Protein AF-A0A246F2V6-F1 (afdb_monomer)

Radius of gyration: 21.84 Å; Cα contacts (8 Å, |Δi|>4): 178; chains: 1; bounding box: 52×25×62 Å

Mean predicted aligned error: 5.66 Å

Secondary structure (DSSP, 8-state):
--SSEEEEEEEEEEEEEE-SEETTEE---EEEEEEEEEEEEE-----HHHHHH-HHHHHHHHHHHHHHHHHHSTT-------------S----TT---GGGSS-----TTS--HHHHHHHHHHHHHTT-

Solvent-accessible surface area (backbone atoms only — not comparable to full-atom values): 7921 Å² total; per-residue (Å²): 140,68,78,42,50,75,47,89,56,47,79,42,77,41,81,42,75,43,66,27,70,52,100,92,46,80,53,79,66,43,76,41,80,43,81,44,74,50,62,43,74,54,78,84,76,82,40,64,71,51,23,39,56,43,19,30,65,18,28,20,50,34,48,51,50,44,51,47,34,45,29,58,29,88,90,58,48,75,73,87,82,88,86,88,87,87,87,70,66,79,52,78,56,89,94,63,82,56,83,92,61,74,76,76,89,77,75,67,86,82,41,56,50,41,40,52,31,66,64,34,17,59,54,20,29,56,72,62,103

Nearest PDB structures (foldseek):
  6lym-assembly1_A  TM=9.230E-01  e=1.485E-10  Salmonella enterica subsp. enterica serovar Typhimurium str. LT2
  3ujn-assembly1_A  TM=9.249E-01  e=1.392E-10  Salmonella enterica subsp. enterica serovar Typhimurium
  4r7g-assembly1_A  TM=9.246E-01  e=2.644E-10  Salmonella enterica subsp. enterica serovar Typhimurium str. LT2
  3umm-assembly1_A  TM=9.227E-01  e=2.644E-10  Salmonella enterica subsp. enterica serovar Typhimurium

InterPro domains:
  IPR036921 PurM-like, N-terminal domain superfamily [G3DSA:3.30.1330.10] (1-129)
  IPR036921 PurM-like, N-terminal domain superfamily [SSF55326] (1-129)

Structure (mmCIF, N/CA/C/O backbone):
data_AF-A0A246F2V6-F1
#
_entry.id   AF-A0A246F2V6-F1
#
loop_
_atom_site.group_PDB
_atom_site.id
_atom_site.type_symbol
_atom_site.label_atom_id
_atom_site.label_alt_id
_atom_site.label_comp_id
_atom_site.label_asym_id
_atom_site.label_entity_id
_atom_site.label_seq_id
_atom_site.pdbx_PDB_ins_code
_atom_site.Cartn_x
_atom_site.Cartn_y
_atom_site.Cartn_z
_atom_site.occupancy
_atom_site.B_iso_or_equiv
_atom_site.auth_seq_id
_atom_site.auth_comp_id
_atom_site.auth_asym_id
_atom_site.auth_atom_id
_atom_site.pdbx_PDB_model_num
ATOM 1 N N . SER A 1 1 ? -6.932 -0.087 -24.289 1.00 71.00 1 SER A N 1
ATOM 2 C CA . SER A 1 1 ? -7.522 -0.250 -22.950 1.00 71.00 1 SER A CA 1
ATOM 3 C C . SER A 1 1 ? -6.709 -1.311 -22.248 1.00 71.00 1 SER A C 1
ATOM 5 O O . SER A 1 1 ? -6.412 -2.301 -22.908 1.00 71.00 1 SER A O 1
ATOM 7 N N . ASP A 1 2 ? -6.279 -1.064 -21.015 1.00 89.56 2 ASP A N 1
ATOM 8 C CA . ASP A 1 2 ? -5.315 -1.895 -20.282 1.00 89.56 2 ASP A CA 1
ATOM 9 C C . ASP A 1 2 ? -5.563 -1.795 -18.764 1.00 89.56 2 ASP A C 1
ATOM 11 O O . ASP A 1 2 ? -6.410 -1.004 -18.339 1.00 89.56 2 ASP A O 1
ATOM 15 N N . ASN A 1 3 ? -4.825 -2.563 -17.959 1.00 85.94 3 ASN A N 1
ATOM 16 C CA . ASN A 1 3 ? -4.960 -2.617 -16.500 1.00 85.94 3 ASN A CA 1
ATOM 17 C C . ASN A 1 3 ? -4.487 -1.343 -15.782 1.00 85.94 3 ASN A C 1
ATOM 19 O O . ASN A 1 3 ? -4.874 -1.146 -14.631 1.00 85.94 3 ASN A O 1
ATOM 23 N N . ALA A 1 4 ? -3.702 -0.483 -16.439 1.00 94.06 4 ALA A N 1
ATOM 24 C CA . ALA A 1 4 ? -3.242 0.806 -15.923 1.00 94.06 4 ALA A CA 1
ATOM 25 C C . ALA A 1 4 ? -3.407 1.931 -16.958 1.00 94.06 4 ALA A C 1
ATOM 27 O O . ALA A 1 4 ? -3.483 1.697 -18.168 1.00 94.06 4 ALA A O 1
ATOM 28 N N . SER A 1 5 ? -3.433 3.176 -16.479 1.00 96.38 5 SER A N 1
ATOM 29 C CA . SER A 1 5 ? -3.379 4.359 -17.347 1.00 96.38 5 SER A CA 1
ATOM 30 C C . SER A 1 5 ? -1.933 4.759 -17.626 1.00 96.38 5 SER A C 1
ATOM 32 O O . SER A 1 5 ? -1.068 4.576 -16.773 1.00 96.38 5 SER A O 1
ATOM 34 N N . ILE A 1 6 ? -1.673 5.339 -18.802 1.00 96.81 6 ILE A N 1
ATOM 35 C CA . ILE A 1 6 ? -0.348 5.829 -19.204 1.00 96.81 6 ILE A CA 1
ATOM 36 C C . ILE A 1 6 ? -0.469 7.289 -19.639 1.00 96.81 6 ILE A C 1
ATOM 38 O O . ILE A 1 6 ? -1.340 7.624 -20.440 1.00 96.81 6 ILE A O 1
ATOM 42 N N . MET A 1 7 ? 0.431 8.138 -19.149 1.00 97.12 7 MET A N 1
ATOM 43 C CA . MET A 1 7 ? 0.610 9.506 -19.634 1.00 97.12 7 MET A CA 1
ATOM 44 C C . MET A 1 7 ? 1.988 9.695 -20.268 1.00 97.12 7 MET A C 1
ATOM 46 O O . MET A 1 7 ? 2.940 8.956 -19.983 1.00 97.12 7 MET A O 1
ATOM 50 N N . GLU A 1 8 ? 2.094 10.705 -21.131 1.00 97.75 8 GLU A N 1
ATOM 51 C CA . GLU A 1 8 ? 3.369 11.084 -21.724 1.00 97.75 8 GLU A CA 1
ATOM 52 C C . GLU A 1 8 ? 4.400 11.414 -20.634 1.00 97.75 8 GLU A C 1
ATOM 54 O O . GLU A 1 8 ? 4.075 11.897 -19.550 1.00 97.75 8 GLU A O 1
ATOM 59 N N . GLY A 1 9 ? 5.657 11.080 -20.911 1.00 97.19 9 GLY A N 1
ATOM 60 C CA . GLY A 1 9 ? 6.753 11.258 -19.973 1.00 97.19 9 GLY A CA 1
ATOM 61 C C . GLY A 1 9 ? 7.882 12.032 -20.625 1.00 97.19 9 GLY A C 1
ATOM 62 O O . GLY A 1 9 ? 7.666 12.779 -21.572 1.00 97.19 9 GLY A O 1
ATOM 63 N N . HIS A 1 10 ? 9.099 11.845 -20.129 1.00 97.75 10 HIS A N 1
ATOM 64 C CA . HIS A 1 10 ? 10.235 12.670 -20.532 1.00 97.75 10 HIS A CA 1
ATOM 65 C C . HIS A 1 10 ? 11.354 11.828 -21.133 1.00 97.75 10 HIS A C 1
ATOM 67 O O . HIS A 1 10 ? 11.470 10.628 -20.867 1.00 97.75 10 HIS A O 1
ATOM 73 N N . GLN A 1 11 ? 12.205 12.474 -21.925 1.00 97.81 11 GLN A N 1
ATOM 74 C CA . GLN A 1 11 ? 13.465 11.884 -22.353 1.00 97.81 11 GLN A CA 1
ATOM 75 C C . GLN A 1 11 ? 14.390 11.720 -21.142 1.00 97.81 11 GLN A C 1
ATOM 77 O O . GLN A 1 11 ? 14.641 12.681 -20.416 1.00 97.81 11 GLN A O 1
ATOM 82 N N . VAL A 1 12 ? 14.903 10.510 -20.927 1.00 96.50 12 VAL A N 1
ATOM 83 C CA . VAL A 1 12 ? 15.795 10.185 -19.805 1.00 96.50 12 VAL A CA 1
ATOM 84 C C . VAL A 1 12 ? 16.944 9.285 -20.253 1.00 96.50 12 VAL A C 1
ATOM 86 O O . VAL A 1 12 ? 16.854 8.587 -21.265 1.00 96.50 12 VAL A O 1
ATOM 89 N N . GLU A 1 13 ? 18.018 9.256 -19.463 1.00 96.12 13 GLU A N 1
ATOM 90 C CA . GLU A 1 13 ? 19.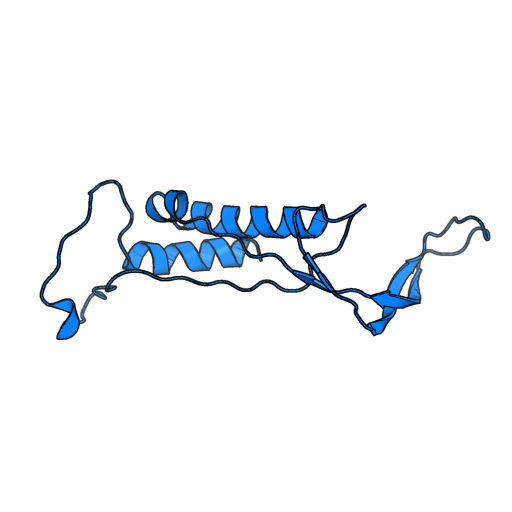048 8.221 -19.566 1.00 96.12 13 GLU A CA 1
ATOM 91 C C . GLU A 1 13 ? 18.674 7.026 -18.680 1.00 96.12 13 GLU A C 1
ATOM 93 O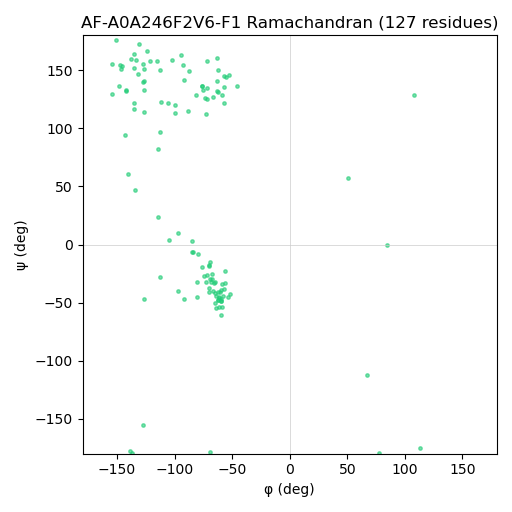 O . GLU A 1 13 ? 18.648 7.123 -17.453 1.00 96.12 13 GLU A O 1
ATOM 98 N N . ARG A 1 14 ? 18.405 5.873 -19.297 1.00 91.56 14 ARG A N 1
ATOM 99 C CA . ARG A 1 14 ? 18.179 4.605 -18.593 1.00 91.56 14 ARG A CA 1
ATOM 100 C C . ARG A 1 14 ? 19.486 3.848 -18.450 1.00 91.56 14 ARG A C 1
ATOM 102 O O . ARG A 1 14 ? 20.271 3.800 -19.392 1.00 91.56 14 ARG A O 1
ATOM 109 N N . PHE A 1 15 ? 19.691 3.201 -17.310 1.00 91.88 15 PHE A N 1
ATOM 110 C CA . PHE A 1 15 ? 20.828 2.311 -17.106 1.00 91.88 15 PHE A CA 1
ATOM 111 C C . PHE A 1 15 ? 20.373 0.863 -17.282 1.00 91.88 15 PHE A C 1
ATOM 113 O O . PHE A 1 15 ? 19.549 0.370 -16.514 1.00 91.88 15 PHE A O 1
ATOM 120 N N . VAL A 1 16 ? 20.861 0.201 -18.331 1.00 90.31 16 VAL A N 1
ATOM 121 C CA . VAL A 1 16 ? 20.429 -1.149 -18.720 1.00 90.31 16 VAL A CA 1
ATOM 122 C C . VAL A 1 16 ? 21.635 -2.066 -18.869 1.00 90.31 16 VAL A C 1
ATOM 124 O O . VAL A 1 16 ? 22.672 -1.653 -19.385 1.00 90.31 16 VAL A O 1
ATOM 127 N N . ALA A 1 17 ? 21.509 -3.313 -18.419 1.00 88.44 17 ALA A N 1
ATOM 128 C CA . ALA A 1 17 ? 22.512 -4.335 -18.689 1.00 88.44 17 ALA A CA 1
ATOM 129 C C . ALA A 1 17 ? 22.411 -4.740 -20.165 1.00 88.44 17 ALA A C 1
ATOM 131 O O . ALA A 1 17 ? 21.404 -5.310 -20.590 1.00 88.44 17 ALA A O 1
ATOM 132 N N . LYS A 1 18 ? 23.434 -4.417 -20.962 1.00 82.81 18 LYS A N 1
ATOM 133 C CA . LYS A 1 18 ? 23.493 -4.830 -22.365 1.00 82.81 18 LYS A CA 1
ATOM 134 C C . LYS A 1 18 ? 23.999 -6.268 -22.423 1.00 82.81 18 LYS A C 1
ATOM 136 O O . LYS A 1 18 ? 25.017 -6.591 -21.811 1.00 82.81 18 LYS A O 1
ATOM 141 N N . MET A 1 19 ? 23.267 -7.127 -23.128 1.00 77.38 19 MET A N 1
ATOM 142 C CA . MET A 1 19 ? 23.660 -8.522 -23.314 1.00 77.38 19 MET A CA 1
ATOM 143 C C . MET A 1 19 ? 24.966 -8.605 -24.093 1.00 77.38 19 MET A C 1
ATOM 145 O O . MET A 1 19 ? 25.174 -7.857 -25.050 1.00 77.38 19 MET A O 1
ATOM 149 N N . ALA A 1 20 ? 25.813 -9.548 -23.682 1.00 68.12 20 ALA A N 1
ATOM 150 C CA . ALA A 1 20 ? 27.075 -9.833 -24.336 1.00 68.12 20 ALA A CA 1
ATOM 151 C C . ALA A 1 20 ? 26.901 -10.110 -25.833 1.00 68.12 20 ALA A C 1
ATOM 153 O O . ALA A 1 20 ? 27.626 -9.551 -26.641 1.00 68.12 20 ALA A O 1
ATOM 154 N N . SER A 1 21 ? 25.913 -10.915 -26.218 1.00 62.31 21 SER A N 1
ATOM 155 C CA . SER A 1 21 ? 25.577 -11.187 -27.615 1.00 62.31 21 SER A CA 1
ATOM 156 C C . SER A 1 21 ? 24.291 -10.466 -28.020 1.00 62.31 21 SER A C 1
ATOM 158 O O . SER A 1 21 ? 23.227 -10.671 -27.435 1.00 62.31 21 SER A O 1
ATOM 160 N N . GLY A 1 22 ? 24.390 -9.624 -29.047 1.00 66.50 22 GLY A N 1
ATOM 161 C CA . GLY A 1 22 ? 23.256 -8.982 -29.712 1.00 66.50 22 GLY A CA 1
ATOM 162 C C . GLY A 1 22 ? 23.451 -8.956 -31.228 1.00 66.50 22 GLY A C 1
ATOM 163 O O . GLY A 1 22 ? 24.451 -9.462 -31.735 1.00 66.50 22 GLY A O 1
ATOM 164 N N . ALA A 1 23 ? 22.511 -8.345 -31.955 1.00 62.50 23 ALA A N 1
ATOM 165 C CA . ALA A 1 23 ? 22.579 -8.210 -33.417 1.00 62.50 23 ALA A CA 1
ATOM 166 C C . ALA A 1 23 ? 23.872 -7.519 -33.914 1.00 62.50 23 ALA A C 1
ATOM 168 O O . ALA A 1 23 ? 24.300 -7.765 -35.037 1.00 62.50 23 ALA A O 1
ATOM 169 N N . ASP A 1 24 ? 24.521 -6.731 -33.049 1.00 63.16 24 ASP A N 1
ATOM 170 C CA . ASP A 1 24 ? 25.723 -5.943 -33.350 1.00 63.16 24 ASP A CA 1
ATOM 171 C C . ASP A 1 24 ? 27.045 -6.629 -32.926 1.00 63.16 24 ASP A C 1
ATOM 173 O O . ASP A 1 24 ? 28.100 -5.994 -32.928 1.00 63.16 24 ASP A O 1
ATOM 177 N N . GLY A 1 25 ? 27.011 -7.913 -32.536 1.00 62.69 25 GLY A N 1
ATOM 178 C CA . GLY A 1 25 ? 28.194 -8.715 -32.184 1.00 62.69 25 GLY A CA 1
ATOM 179 C C . GLY A 1 25 ? 28.286 -9.135 -30.710 1.00 62.69 25 GLY A C 1
ATOM 180 O O . GLY A 1 25 ? 27.364 -8.931 -29.917 1.00 62.69 25 GLY A O 1
ATOM 181 N N . SER A 1 26 ? 29.407 -9.775 -30.354 1.00 67.06 26 SER A N 1
ATOM 182 C CA . SER A 1 26 ? 29.710 -10.262 -29.002 1.00 67.06 26 SER A CA 1
ATOM 183 C C . SER A 1 26 ? 30.642 -9.303 -28.246 1.00 67.06 26 SER A C 1
ATOM 185 O O . SER A 1 26 ? 31.775 -9.080 -28.666 1.00 67.06 26 SER A O 1
ATOM 187 N N . SER A 1 27 ? 30.189 -8.771 -27.115 1.00 70.56 27 SER A N 1
ATOM 188 C CA . SER A 1 27 ? 30.911 -7.908 -26.171 1.00 70.56 27 SER A CA 1
ATOM 189 C C . SER A 1 27 ? 30.740 -8.431 -24.737 1.00 70.56 27 SER A C 1
ATOM 191 O O . SER A 1 27 ? 29.989 -9.372 -24.514 1.00 70.56 27 SER A O 1
ATOM 193 N N . ALA A 1 28 ? 31.438 -7.878 -23.744 1.00 75.88 28 ALA A N 1
ATOM 194 C CA . ALA A 1 28 ? 31.202 -8.256 -22.350 1.00 75.88 28 ALA A CA 1
ATOM 195 C C . ALA A 1 28 ? 29.910 -7.605 -21.825 1.00 75.88 28 ALA A C 1
ATOM 197 O O . ALA A 1 28 ? 29.687 -6.408 -22.035 1.00 75.88 28 ALA A O 1
ATOM 198 N N . SER A 1 29 ? 29.084 -8.372 -21.104 1.00 82.44 29 SER A N 1
ATOM 199 C CA . SER A 1 29 ? 27.889 -7.832 -20.450 1.00 82.44 29 SER A CA 1
ATOM 200 C C . SER A 1 29 ? 28.283 -6.700 -19.501 1.00 82.44 29 SER A C 1
ATOM 202 O O . SER A 1 29 ? 29.087 -6.887 -18.590 1.00 82.44 29 SER A O 1
ATOM 204 N N . SER A 1 30 ? 27.722 -5.516 -19.725 1.00 87.56 30 SER A N 1
ATOM 205 C CA . SER A 1 30 ? 28.000 -4.316 -18.936 1.00 87.56 30 SER A CA 1
ATOM 206 C C . SER A 1 30 ? 26.749 -3.456 -18.837 1.00 87.56 30 SER A C 1
ATOM 208 O O . SER A 1 30 ? 25.893 -3.471 -19.726 1.00 87.56 30 SER A O 1
ATOM 210 N N . TYR A 1 31 ? 26.626 -2.701 -17.746 1.00 90.88 31 TYR A N 1
ATOM 211 C CA . TYR A 1 31 ? 25.594 -1.678 -17.671 1.00 90.88 31 TYR A CA 1
ATOM 212 C C . TYR A 1 31 ? 25.981 -0.474 -18.526 1.00 90.88 31 TYR A C 1
ATOM 214 O O . TYR A 1 31 ? 27.108 0.016 -18.454 1.00 90.88 31 TYR A O 1
ATOM 222 N N . GLN A 1 32 ? 25.036 0.010 -19.323 1.00 90.94 32 GLN A N 1
ATOM 223 C CA . GLN A 1 32 ? 25.237 1.129 -20.234 1.00 90.94 32 GLN A CA 1
ATOM 224 C C . GLN A 1 32 ? 24.066 2.102 -20.143 1.00 90.94 32 GLN A C 1
ATOM 226 O O . GLN A 1 32 ? 22.935 1.728 -19.819 1.00 90.94 32 GLN A O 1
ATOM 231 N N . LYS A 1 33 ? 24.352 3.370 -20.437 1.00 92.88 33 LYS A N 1
ATOM 232 C CA . LYS A 1 33 ? 23.333 4.407 -20.570 1.00 92.88 33 LYS A CA 1
ATOM 233 C C . LYS A 1 33 ? 22.616 4.259 -21.912 1.00 92.88 33 LYS A C 1
ATOM 235 O O . LYS A 1 33 ? 23.253 4.052 -22.941 1.00 92.88 33 LYS A O 1
ATOM 240 N N . SER A 1 34 ? 21.296 4.387 -21.904 1.00 91.31 34 SER A N 1
ATOM 241 C CA . SER A 1 34 ? 20.437 4.349 -23.085 1.00 91.31 34 SER A CA 1
ATOM 242 C C . SER A 1 34 ? 19.421 5.482 -23.004 1.00 91.31 34 SER A C 1
ATOM 244 O O . SER A 1 34 ? 18.599 5.518 -22.088 1.00 91.31 34 SER A O 1
ATOM 246 N N . SER A 1 35 ? 19.486 6.413 -23.955 1.00 94.94 35 SER A N 1
ATOM 247 C CA . SER A 1 35 ? 18.523 7.509 -24.058 1.00 94.94 35 SER A CA 1
ATOM 248 C C . SER A 1 35 ? 17.190 6.981 -24.588 1.00 94.94 35 SER A C 1
ATOM 250 O O . SER A 1 35 ? 17.153 6.329 -25.632 1.00 94.94 35 SER A O 1
ATOM 252 N N . ALA A 1 36 ? 16.100 7.238 -23.868 1.00 93.81 36 ALA A N 1
ATOM 253 C CA . ALA A 1 36 ? 14.749 6.893 -24.304 1.00 93.81 36 ALA A CA 1
ATOM 254 C C . ALA A 1 36 ? 13.703 7.804 -23.656 1.00 93.81 36 ALA A C 1
ATOM 256 O O . ALA A 1 36 ? 13.908 8.310 -22.552 1.00 93.81 36 ALA A O 1
ATOM 257 N N . THR A 1 37 ? 12.552 7.957 -24.310 1.00 96.69 37 THR A N 1
ATOM 258 C CA . THR A 1 37 ? 11.366 8.532 -23.672 1.00 96.69 37 THR A CA 1
ATOM 259 C C . THR A 1 37 ? 10.803 7.522 -22.677 1.00 96.69 37 THR A C 1
ATOM 261 O O . THR A 1 37 ? 10.530 6.375 -23.034 1.00 96.69 37 THR A O 1
ATOM 264 N N . GLN A 1 38 ? 10.645 7.931 -21.421 1.00 95.44 38 GLN A N 1
ATOM 265 C CA . GLN A 1 38 ? 10.076 7.096 -20.370 1.00 95.44 38 GLN A CA 1
ATOM 266 C C . GLN A 1 38 ? 8.730 7.669 -19.937 1.00 95.44 38 GLN A C 1
ATOM 268 O O . GLN A 1 38 ? 8.668 8.603 -19.138 1.00 95.44 38 GLN A O 1
ATOM 273 N N . HIS A 1 39 ? 7.664 7.102 -20.504 1.00 97.50 39 HIS A N 1
ATOM 274 C CA . HIS A 1 39 ? 6.279 7.370 -20.120 1.00 97.50 39 HIS A CA 1
ATOM 275 C C . HIS A 1 39 ? 5.998 6.933 -18.679 1.00 97.50 39 HIS A C 1
ATOM 277 O O . HIS A 1 39 ? 6.739 6.129 -18.104 1.00 97.50 39 HIS A O 1
ATOM 283 N N . VAL A 1 40 ? 4.927 7.474 -18.102 1.00 97.00 40 VAL A N 1
ATOM 284 C CA . VAL A 1 40 ? 4.526 7.191 -16.721 1.00 97.00 40 VAL A CA 1
ATOM 285 C C . VAL A 1 40 ? 3.232 6.395 -16.738 1.00 97.00 40 VAL A C 1
ATOM 287 O O . VAL A 1 40 ? 2.239 6.846 -17.305 1.00 97.00 40 VAL A O 1
ATOM 290 N N . LEU A 1 41 ? 3.260 5.219 -16.116 1.00 97.25 41 LEU A N 1
ATOM 291 C CA . LEU A 1 41 ? 2.065 4.440 -15.813 1.00 97.25 41 LEU A CA 1
ATOM 292 C C . LEU A 1 41 ? 1.559 4.788 -14.410 1.00 97.25 41 LEU A C 1
ATOM 294 O O . LEU A 1 41 ? 2.343 5.229 -13.567 1.00 97.25 41 LEU A O 1
ATOM 298 N N . MET A 1 42 ? 0.263 4.607 -14.175 1.00 97.50 42 MET A N 1
ATOM 299 C CA . MET A 1 42 ? -0.351 4.778 -12.860 1.00 97.50 42 MET A CA 1
ATOM 300 C C . MET A 1 42 ? -1.539 3.835 -12.678 1.00 97.50 42 MET A C 1
ATOM 302 O O . MET A 1 42 ? -2.393 3.705 -13.568 1.00 97.50 42 MET A 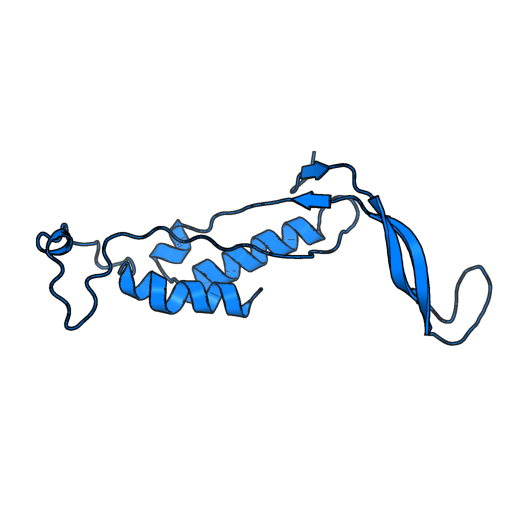O 1
ATOM 306 N N . LYS A 1 43 ? -1.608 3.219 -11.499 1.00 97.12 43 LYS A N 1
ATOM 307 C CA . LYS A 1 43 ? -2.713 2.383 -11.042 1.00 97.12 43 LYS A CA 1
ATOM 308 C C . LYS A 1 43 ? -2.879 2.565 -9.528 1.00 97.12 43 LYS A C 1
ATOM 310 O O . LYS A 1 43 ? -1.978 3.007 -8.827 1.00 97.12 43 LYS A O 1
ATOM 315 N N . VAL A 1 44 ? -4.099 2.341 -9.054 1.00 97.50 44 VAL A N 1
ATOM 316 C CA . VAL A 1 44 ? -4.440 2.259 -7.634 1.00 97.50 44 VAL A CA 1
ATOM 317 C C . VAL A 1 44 ? -5.477 1.158 -7.510 1.00 97.50 44 VAL A C 1
ATOM 319 O O . VAL A 1 44 ? -6.443 1.128 -8.277 1.00 97.50 44 VAL A O 1
ATOM 322 N N . GLU A 1 45 ? -5.289 0.275 -6.540 1.00 96.06 45 GLU A N 1
ATOM 323 C CA . GLU A 1 45 ? -6.269 -0.741 -6.175 1.00 96.06 45 GLU A CA 1
ATOM 324 C C . GLU A 1 45 ? -6.635 -0.643 -4.698 1.00 96.06 45 GLU A C 1
ATOM 326 O O . GLU A 1 45 ? -5.996 0.047 -3.905 1.00 96.06 45 GLU A O 1
ATOM 331 N N . THR A 1 46 ? -7.707 -1.337 -4.331 1.00 97.94 46 THR A N 1
ATOM 332 C CA . THR A 1 46 ? -8.125 -1.478 -2.938 1.00 97.94 46 THR A CA 1
ATOM 333 C C . THR A 1 46 ? -8.292 -2.953 -2.623 1.00 97.94 46 THR A C 1
ATOM 335 O O . THR A 1 46 ? -8.638 -3.744 -3.497 1.00 97.94 46 THR A O 1
ATOM 338 N N . HIS A 1 47 ? -8.081 -3.329 -1.364 1.00 98.06 47 HIS A N 1
ATOM 339 C CA . HIS A 1 47 ? -8.200 -4.720 -0.927 1.00 98.06 47 HIS A CA 1
ATOM 340 C C . HIS A 1 47 ? -8.985 -4.817 0.389 1.00 98.06 47 HIS A C 1
ATOM 342 O O . HIS A 1 47 ? -8.584 -5.461 1.360 1.00 98.06 47 HIS A O 1
ATOM 348 N N . ASN A 1 48 ? -10.120 -4.113 0.417 1.00 98.00 48 ASN A N 1
ATOM 349 C CA . ASN A 1 48 ? -10.855 -3.763 1.635 1.00 98.00 48 ASN A CA 1
ATOM 350 C C . ASN A 1 48 ? -11.403 -4.988 2.372 1.00 98.00 48 ASN A C 1
ATOM 352 O O . ASN A 1 48 ? -11.115 -5.187 3.550 1.00 98.00 48 ASN A O 1
ATOM 356 N N . HIS A 1 49 ? -12.179 -5.825 1.675 1.00 97.88 49 HIS A N 1
ATOM 357 C CA . HIS A 1 49 ? -12.856 -6.959 2.303 1.00 97.88 49 HIS A CA 1
ATOM 358 C C . HIS A 1 49 ? -11.862 -7.972 2.898 1.00 97.88 49 HIS A C 1
ATOM 360 O O . HIS A 1 49 ? -12.000 -8.293 4.076 1.00 97.88 49 HIS A O 1
ATOM 366 N N . PRO A 1 50 ? -10.805 -8.413 2.185 1.00 98.00 50 PRO A N 1
ATOM 367 C CA . PRO A 1 50 ? -9.847 -9.347 2.775 1.00 98.00 50 PRO A CA 1
ATOM 368 C C . PRO A 1 50 ? -9.018 -8.724 3.900 1.00 98.00 50 PRO A C 1
ATOM 370 O O . PRO A 1 50 ? -8.721 -9.414 4.867 1.00 98.00 50 PRO A O 1
ATOM 373 N N . THR A 1 51 ? -8.710 -7.423 3.832 1.00 98.44 51 THR A N 1
ATOM 374 C CA . THR A 1 51 ? -8.004 -6.713 4.917 1.00 98.44 51 THR A CA 1
ATOM 375 C C . THR A 1 51 ? -8.845 -6.640 6.192 1.00 98.44 51 THR A C 1
ATOM 377 O O . THR A 1 51 ? -8.302 -6.738 7.288 1.00 98.44 51 THR A O 1
ATOM 380 N N . ALA A 1 52 ? -10.172 -6.538 6.074 1.00 98.25 52 ALA A N 1
ATOM 381 C CA . ALA A 1 52 ? -11.063 -6.600 7.231 1.00 98.25 52 ALA A CA 1
ATOM 382 C C . ALA A 1 52 ? -11.087 -7.989 7.898 1.00 98.25 52 ALA A C 1
ATOM 384 O O . ALA A 1 52 ? -11.375 -8.075 9.087 1.00 98.25 52 ALA A O 1
ATOM 385 N N . ILE A 1 53 ? -10.787 -9.067 7.163 1.00 98.12 53 ILE A N 1
ATOM 386 C CA . ILE A 1 53 ? -10.771 -10.445 7.686 1.00 98.12 53 ILE A CA 1
ATOM 387 C C . ILE A 1 53 ? -9.380 -10.841 8.196 1.00 98.12 53 ILE A C 1
ATOM 389 O O . ILE A 1 53 ? -9.251 -11.389 9.286 1.00 98.12 53 ILE A O 1
ATOM 393 N N . SER A 1 54 ? -8.333 -10.569 7.419 1.00 98.25 54 SER A N 1
ATOM 394 C CA . SER A 1 54 ? -6.946 -10.894 7.748 1.00 98.25 54 SER A CA 1
ATOM 395 C C . SER A 1 54 ? -6.033 -9.765 7.254 1.00 98.25 54 SER A C 1
ATOM 397 O O . SER A 1 54 ? -5.668 -9.740 6.072 1.00 98.25 54 SER A O 1
ATOM 399 N N . PRO A 1 55 ? -5.694 -8.792 8.121 1.00 98.44 55 PRO A N 1
ATOM 400 C CA . PRO A 1 55 ? -5.115 -7.532 7.668 1.00 98.44 55 PRO A CA 1
ATOM 401 C C . PRO A 1 55 ? -3.752 -7.671 6.997 1.00 98.44 55 PRO A C 1
ATOM 403 O O . PRO A 1 55 ? -3.548 -7.088 5.933 1.00 98.44 55 PRO A O 1
ATOM 406 N N . PHE A 1 56 ? -2.838 -8.465 7.565 1.00 98.62 56 PHE A N 1
ATOM 407 C CA . PHE A 1 56 ? -1.497 -8.634 6.999 1.00 98.62 56 PHE A CA 1
ATOM 408 C C . PHE A 1 56 ? -1.534 -9.190 5.562 1.00 98.62 56 PHE A C 1
ATOM 410 O O . PHE A 1 56 ? -1.080 -8.498 4.644 1.00 98.62 56 PHE A O 1
ATOM 417 N N . PRO A 1 57 ? -2.081 -10.397 5.295 1.00 98.19 57 PRO A N 1
ATOM 418 C CA . PRO A 1 57 ? -2.125 -10.919 3.932 1.00 98.19 57 PRO A CA 1
ATOM 419 C C . PRO A 1 57 ? -3.089 -10.130 3.038 1.00 98.19 57 PRO A C 1
ATOM 421 O O . PRO A 1 57 ? -2.830 -10.024 1.840 1.00 98.19 57 PRO A O 1
ATOM 424 N N . GLY A 1 58 ? -4.155 -9.536 3.587 1.00 98.25 58 GLY A N 1
ATOM 425 C CA . GLY A 1 58 ? -5.068 -8.669 2.840 1.00 98.25 58 GLY A CA 1
ATOM 426 C C . GLY A 1 58 ? -4.360 -7.450 2.244 1.00 98.25 58 GLY A C 1
ATOM 427 O O . GLY A 1 58 ? -4.464 -7.213 1.043 1.00 98.25 58 GLY A O 1
ATOM 428 N N . ALA A 1 59 ? -3.567 -6.736 3.045 1.00 98.38 59 ALA A N 1
ATOM 429 C CA . ALA A 1 59 ? -2.777 -5.600 2.575 1.00 98.38 59 ALA A CA 1
ATOM 430 C C . ALA A 1 59 ? -1.613 -6.032 1.664 1.00 98.38 59 ALA A C 1
ATOM 432 O O . ALA A 1 59 ? -1.385 -5.411 0.626 1.00 98.38 59 ALA A O 1
ATOM 433 N N . SER A 1 60 ? -0.920 -7.127 2.010 1.00 97.94 60 SER A N 1
ATOM 434 C CA . SER A 1 60 ? 0.202 -7.661 1.214 1.00 97.94 60 SER A CA 1
ATOM 435 C C . SER A 1 60 ? -0.236 -8.030 -0.205 1.00 97.94 60 SER A C 1
ATOM 437 O O . SER A 1 60 ? 0.414 -7.679 -1.187 1.00 97.94 60 SER A O 1
ATOM 439 N N . THR A 1 61 ? -1.359 -8.743 -0.327 1.00 97.69 61 THR A N 1
ATOM 440 C CA . THR A 1 61 ? -1.888 -9.178 -1.627 1.00 97.69 61 THR A CA 1
ATOM 441 C C . THR A 1 61 ? -2.537 -8.041 -2.406 1.00 97.69 61 THR A C 1
ATOM 443 O O . THR A 1 61 ? -2.476 -8.073 -3.632 1.00 97.69 61 THR A O 1
ATOM 446 N N . GLY A 1 62 ? -3.058 -7.015 -1.723 1.00 97.06 62 GLY A N 1
ATOM 447 C CA . GLY A 1 62 ? -3.456 -5.752 -2.344 1.00 97.06 62 GLY A CA 1
ATOM 448 C C . GLY A 1 62 ? -2.294 -5.064 -3.059 1.00 97.06 62 GLY A C 1
ATOM 449 O O . GLY A 1 62 ? -2.387 -4.816 -4.258 1.00 97.06 62 GLY A O 1
ATOM 450 N N . ALA A 1 63 ? -1.175 -4.845 -2.360 1.00 96.94 63 ALA A N 1
ATOM 451 C CA . ALA A 1 63 ? 0.035 -4.278 -2.965 1.00 96.94 63 ALA A CA 1
ATOM 452 C C . ALA A 1 63 ? 0.581 -5.174 -4.089 1.00 96.94 63 ALA A C 1
ATOM 454 O O . ALA A 1 63 ? 0.881 -4.713 -5.186 1.00 96.94 63 ALA A O 1
ATOM 455 N N . GLY A 1 64 ? 0.644 -6.487 -3.856 1.00 96.31 64 GLY A N 1
ATOM 456 C CA . GLY A 1 64 ? 1.148 -7.414 -4.862 1.00 96.31 64 GLY A CA 1
ATOM 457 C C . GLY A 1 64 ? 0.261 -7.558 -6.097 1.00 96.31 64 GLY A C 1
ATOM 458 O O . GLY A 1 64 ? 0.778 -7.869 -7.167 1.00 96.31 64 GLY A O 1
ATOM 459 N N . GLY A 1 65 ? -1.056 -7.384 -5.972 1.00 96.50 65 GLY A N 1
ATOM 460 C CA . GLY A 1 65 ? -1.982 -7.331 -7.105 1.00 96.50 65 GLY A CA 1
ATOM 461 C C . GLY A 1 65 ? -1.718 -6.120 -7.985 1.00 96.50 65 GLY A C 1
ATOM 462 O O . GLY A 1 65 ? -1.484 -6.273 -9.181 1.00 96.50 65 GLY A O 1
ATOM 463 N N . GLU A 1 66 ? -1.640 -4.955 -7.351 1.00 97.44 66 GLU A N 1
ATOM 464 C CA . GLU A 1 66 ? -1.391 -3.671 -8.000 1.00 97.44 66 GLU A CA 1
ATOM 465 C C . GLU A 1 66 ? -0.040 -3.658 -8.749 1.00 97.44 66 GLU A C 1
ATOM 467 O O . GLU A 1 66 ? -0.006 -3.409 -9.954 1.00 97.44 66 GLU A O 1
ATOM 472 N N . ILE A 1 67 ? 1.048 -4.103 -8.109 1.00 96.88 67 ILE A N 1
ATOM 473 C CA . ILE A 1 67 ? 2.383 -4.199 -8.734 1.00 96.88 67 ILE A CA 1
ATOM 474 C C . ILE A 1 67 ? 2.382 -5.115 -9.973 1.00 96.88 67 ILE A C 1
ATOM 476 O O . ILE A 1 67 ? 3.120 -4.880 -10.938 1.00 96.88 67 ILE A O 1
ATOM 480 N N . ARG A 1 68 ? 1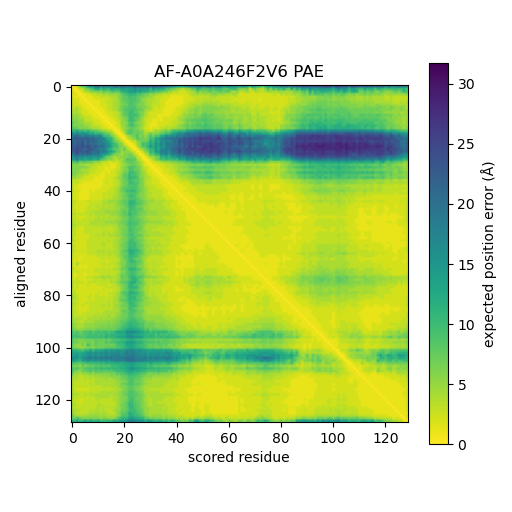.571 -6.185 -9.977 1.00 97.12 68 ARG A N 1
ATOM 481 C CA . ARG A 1 68 ? 1.454 -7.074 -11.147 1.00 97.12 68 ARG A CA 1
ATOM 482 C C . ARG A 1 68 ? 0.741 -6.394 -12.308 1.00 97.12 68 ARG A C 1
ATOM 484 O O . ARG A 1 68 ? 1.154 -6.605 -13.447 1.00 97.12 68 ARG A O 1
ATOM 491 N N . ASP A 1 69 ? -0.271 -5.579 -12.038 1.00 96.38 69 ASP A N 1
ATOM 492 C CA . ASP A 1 69 ? -0.953 -4.796 -13.069 1.00 96.38 69 ASP A CA 1
ATOM 493 C C . ASP A 1 69 ? -0.026 -3.755 -13.697 1.00 96.38 69 ASP A C 1
ATOM 495 O O . ASP A 1 69 ? 0.025 -3.623 -14.926 1.00 96.38 69 ASP A O 1
ATOM 499 N N . GLU A 1 70 ? 0.780 -3.079 -12.875 1.00 96.88 70 GLU A N 1
ATOM 500 C CA . GLU A 1 70 ? 1.822 -2.180 -13.367 1.00 96.88 70 GLU A CA 1
ATOM 501 C C . GLU A 1 70 ? 2.846 -2.912 -14.243 1.00 96.88 70 GLU A C 1
ATOM 503 O O . GLU A 1 70 ? 3.295 -2.368 -15.249 1.00 96.88 70 GLU A O 1
ATOM 508 N N . GLY A 1 71 ? 3.231 -4.144 -13.898 1.00 95.81 71 GLY A N 1
ATOM 509 C CA . GLY A 1 71 ? 4.163 -4.951 -14.694 1.00 95.81 71 GLY A CA 1
ATOM 510 C C . GLY A 1 71 ? 3.561 -5.500 -15.993 1.00 95.81 71 GLY A C 1
ATOM 511 O O . GLY A 1 71 ? 4.275 -5.637 -16.990 1.00 95.81 71 GLY A O 1
ATOM 512 N N . ALA A 1 72 ? 2.260 -5.798 -15.993 1.00 96.50 72 ALA A N 1
ATOM 513 C CA . ALA A 1 72 ? 1.536 -6.388 -17.119 1.00 96.50 72 ALA A CA 1
ATOM 514 C C . ALA A 1 72 ? 1.045 -5.362 -18.154 1.00 96.50 72 ALA A C 1
ATOM 516 O O . ALA A 1 72 ? 0.567 -5.760 -19.214 1.00 96.50 72 ALA A O 1
ATOM 517 N N . THR A 1 73 ? 1.188 -4.064 -17.880 1.00 95.69 73 THR A N 1
ATOM 518 C CA . THR A 1 73 ? 0.731 -3.004 -18.783 1.00 95.69 73 THR A CA 1
ATOM 519 C C . THR A 1 73 ? 1.484 -3.041 -20.129 1.00 95.69 73 THR A C 1
ATOM 521 O O . THR A 1 73 ? 2.714 -3.133 -20.220 1.00 95.69 73 THR A O 1
ATOM 524 N N . GLY A 1 74 ? 0.732 -2.972 -21.224 1.00 94.75 74 GLY A N 1
ATOM 525 C CA . GLY A 1 74 ? 1.194 -2.988 -22.603 1.00 94.75 74 GLY A CA 1
ATOM 526 C C . GLY A 1 74 ? 1.807 -4.327 -23.004 1.00 94.75 74 GLY A C 1
ATOM 527 O O . GLY A 1 74 ? 1.130 -5.338 -23.160 1.00 94.75 74 GLY A O 1
ATOM 528 N N . ARG A 1 75 ? 3.118 -4.323 -23.250 1.00 95.25 75 ARG A N 1
ATOM 529 C CA . ARG A 1 75 ? 3.902 -5.527 -23.590 1.00 95.25 75 ARG A CA 1
ATOM 530 C C . ARG A 1 75 ? 4.925 -5.853 -22.502 1.00 95.25 75 ARG A C 1
ATOM 532 O O . ARG A 1 75 ? 5.948 -6.474 -22.787 1.00 95.25 75 ARG A O 1
ATOM 539 N N . GLY A 1 76 ? 4.656 -5.390 -21.285 1.00 94.25 76 GLY A N 1
ATOM 540 C CA . GLY A 1 76 ? 5.577 -5.406 -20.164 1.00 94.25 76 GLY A CA 1
ATOM 541 C C . GLY A 1 76 ? 6.082 -4.003 -19.843 1.00 94.25 76 GLY A C 1
ATOM 542 O O . GLY A 1 76 ? 6.602 -3.289 -20.707 1.00 94.25 76 GLY A O 1
ATOM 543 N N . SER A 1 77 ? 5.970 -3.642 -18.573 1.00 95.06 77 SER A N 1
ATOM 544 C CA . SER A 1 77 ? 6.458 -2.386 -18.001 1.00 95.06 77 SER A CA 1
ATOM 545 C C . SER A 1 77 ? 7.133 -2.633 -16.655 1.00 95.06 77 SER A C 1
ATOM 547 O O . SER A 1 77 ? 7.316 -3.773 -16.228 1.00 95.06 77 SER A O 1
ATOM 549 N N . ARG A 1 78 ? 7.617 -1.561 -16.020 1.00 94.88 78 ARG A N 1
ATOM 550 C CA . ARG A 1 78 ? 8.403 -1.650 -14.791 1.00 94.88 78 ARG A CA 1
ATOM 551 C C . ARG A 1 78 ? 7.799 -0.755 -13.703 1.00 94.88 78 ARG A C 1
ATOM 553 O O . ARG A 1 78 ? 7.882 0.466 -13.866 1.00 94.88 78 ARG A O 1
ATOM 560 N N . PRO A 1 79 ? 7.287 -1.343 -12.607 1.00 96.12 79 PRO A N 1
ATOM 561 C CA . PRO A 1 79 ? 6.898 -0.612 -11.406 1.00 96.12 79 PRO A CA 1
ATOM 562 C C . PRO A 1 79 ? 8.030 0.276 -10.889 1.00 96.12 79 PRO A C 1
ATOM 564 O O . PRO A 1 79 ? 9.212 -0.080 -11.012 1.00 96.12 79 PRO A O 1
ATOM 567 N N . LYS A 1 80 ? 7.690 1.441 -10.327 1.00 95.62 80 LYS A N 1
ATOM 568 C CA . LYS A 1 80 ? 8.698 2.417 -9.868 1.00 95.62 80 LYS A CA 1
ATOM 569 C C . LYS A 1 80 ? 8.527 2.863 -8.423 1.00 95.62 80 LYS A C 1
ATOM 571 O O . LYS A 1 80 ? 9.530 2.957 -7.723 1.00 95.62 80 LYS A O 1
ATOM 576 N N . SER A 1 81 ? 7.316 3.212 -8.008 1.00 96.06 81 SER A N 1
ATOM 577 C CA . SER A 1 81 ? 7.043 3.722 -6.664 1.00 96.06 81 SER A CA 1
ATOM 578 C C . SER A 1 81 ? 5.596 3.436 -6.307 1.00 96.06 81 SER A C 1
ATOM 580 O O . SER A 1 81 ? 4.714 3.811 -7.071 1.00 96.06 81 SER A O 1
ATOM 582 N N . GLY A 1 82 ? 5.374 2.847 -5.136 1.00 96.00 82 GLY A N 1
ATOM 583 C CA . GLY A 1 82 ? 4.041 2.623 -4.587 1.00 96.00 82 GLY A CA 1
ATOM 584 C C . GLY A 1 82 ? 3.605 3.732 -3.629 1.00 96.00 82 GLY A C 1
ATOM 585 O O . GLY A 1 82 ? 4.423 4.496 -3.108 1.00 96.00 82 GLY A O 1
ATOM 586 N N . LEU A 1 83 ? 2.300 3.786 -3.374 1.00 97.38 83 LEU A N 1
ATOM 587 C CA . LEU A 1 83 ? 1.691 4.520 -2.266 1.00 97.38 83 LEU A CA 1
ATOM 588 C C . LEU A 1 83 ? 0.776 3.573 -1.489 1.00 97.38 83 LEU A C 1
ATOM 590 O O . LEU A 1 83 ? 0.274 2.595 -2.038 1.00 97.38 83 LEU A O 1
ATOM 594 N N . THR A 1 84 ? 0.534 3.861 -0.212 1.00 97.06 84 THR A N 1
ATOM 595 C CA . THR A 1 84 ? -0.406 3.087 0.606 1.00 97.06 84 THR A CA 1
ATOM 596 C C . THR A 1 84 ? -1.359 4.016 1.342 1.00 97.06 84 THR A C 1
ATOM 598 O O . THR A 1 84 ? -0.987 5.129 1.719 1.00 97.06 84 THR A O 1
ATOM 601 N N . GLY A 1 85 ? -2.596 3.567 1.537 1.00 97.94 85 GLY A N 1
ATOM 602 C CA . GLY A 1 85 ? -3.639 4.329 2.208 1.00 97.94 85 GLY A CA 1
ATOM 603 C C . GLY A 1 85 ? -4.503 3.415 3.063 1.00 97.94 85 GLY A C 1
ATOM 604 O O . GLY A 1 85 ? -4.955 2.371 2.600 1.00 97.94 85 GLY A O 1
ATOM 605 N N . PHE A 1 86 ? -4.743 3.829 4.305 1.00 98.50 86 PHE A N 1
ATOM 606 C CA . PHE A 1 86 ? -5.636 3.146 5.233 1.00 98.50 86 PHE A CA 1
ATOM 607 C C . PHE A 1 86 ? -6.664 4.136 5.765 1.00 98.50 86 PHE A C 1
ATOM 609 O O . PHE A 1 86 ? -6.364 5.291 6.059 1.00 98.50 86 PHE A O 1
ATOM 616 N N . SER A 1 87 ? -7.897 3.671 5.897 1.00 98.56 87 SER A N 1
ATOM 617 C CA . SER A 1 87 ? -8.955 4.366 6.618 1.00 98.56 87 SER A CA 1
ATOM 618 C C . SER A 1 87 ? -9.660 3.328 7.469 1.00 98.56 87 SER A C 1
ATOM 620 O O . SER A 1 87 ? -10.128 2.312 6.958 1.00 98.56 87 SER A O 1
ATOM 622 N N . VAL A 1 88 ? -9.675 3.558 8.775 1.00 97.81 88 VAL A N 1
ATOM 623 C CA . VAL A 1 88 ? -10.234 2.649 9.774 1.00 97.81 88 VAL A CA 1
ATOM 624 C C . VAL A 1 88 ? -11.068 3.453 10.766 1.00 97.81 88 VAL A C 1
ATOM 626 O O . VAL A 1 88 ? -10.957 4.678 10.823 1.00 97.81 88 VAL A O 1
ATOM 629 N N . SER A 1 89 ? -11.911 2.778 11.545 1.00 96.31 89 SER A N 1
ATOM 630 C CA . SER A 1 89 ? -12.609 3.422 12.661 1.00 96.31 89 SER A CA 1
ATOM 631 C C . SER A 1 89 ? -11.638 3.784 13.799 1.00 96.31 89 SER A C 1
ATOM 633 O O . SER A 1 89 ? -10.438 3.524 13.723 1.00 96.31 89 SER A O 1
ATOM 635 N N . ASN A 1 90 ? -12.176 4.356 14.874 1.00 96.69 90 ASN A N 1
ATOM 636 C CA . ASN A 1 90 ? -11.459 4.648 16.117 1.00 96.69 90 ASN A CA 1
ATOM 637 C C . ASN A 1 90 ? -10.592 3.468 16.593 1.00 96.69 90 ASN A C 1
ATOM 639 O O . ASN A 1 90 ? -11.022 2.310 16.557 1.00 96.69 90 ASN A O 1
ATOM 643 N N . LEU A 1 91 ? -9.364 3.765 17.021 1.00 96.06 91 LEU A N 1
ATOM 644 C CA . LEU A 1 91 ? -8.366 2.750 17.360 1.00 96.06 91 LEU A CA 1
ATOM 645 C C . LEU A 1 91 ? -8.590 2.187 18.760 1.00 96.06 91 LEU A C 1
ATOM 647 O O . LEU A 1 91 ? -8.301 1.012 18.972 1.00 96.06 91 LEU A O 1
ATOM 651 N N . HIS A 1 92 ? -9.105 2.995 19.694 1.00 93.94 92 HIS A N 1
ATOM 652 C CA . HIS A 1 92 ? -9.223 2.624 21.107 1.00 93.94 92 HIS A CA 1
ATOM 653 C C . HIS A 1 92 ? -7.889 2.081 21.649 1.00 93.94 92 HIS A C 1
ATOM 655 O O . HIS A 1 92 ? -7.790 0.927 22.078 1.00 93.94 92 HIS A O 1
ATOM 661 N N . LEU A 1 93 ? -6.833 2.898 21.549 1.00 95.69 93 LEU A N 1
ATOM 662 C CA . LEU A 1 93 ? -5.480 2.495 21.940 1.00 95.69 93 LEU A CA 1
ATOM 663 C C . LEU A 1 93 ? -5.439 2.046 23.418 1.00 95.69 93 LEU A C 1
ATOM 665 O O . LEU A 1 93 ? -5.994 2.718 24.288 1.00 95.69 93 LEU A O 1
ATOM 669 N N . PRO A 1 94 ? -4.765 0.928 23.750 1.00 94.12 94 PRO A N 1
ATOM 670 C CA . PRO A 1 94 ? -4.661 0.477 25.133 1.00 94.12 94 PRO A CA 1
ATOM 671 C C . PRO A 1 94 ? -4.011 1.534 26.031 1.00 94.12 94 PRO A C 1
ATOM 673 O O . PRO A 1 94 ? -2.926 2.032 25.737 1.00 94.12 94 PRO A O 1
ATOM 676 N N . GLY A 1 95 ? -4.665 1.849 27.149 1.00 95.12 95 GLY A N 1
ATOM 677 C CA . GLY A 1 95 ? -4.184 2.850 28.105 1.00 95.12 95 GLY A CA 1
ATOM 678 C C . GLY A 1 95 ? -4.554 4.295 27.762 1.00 95.12 95 GLY A C 1
ATOM 679 O O . GLY A 1 95 ? -4.225 5.186 28.544 1.00 95.12 95 GLY A O 1
ATOM 680 N N . THR A 1 96 ? -5.263 4.541 26.656 1.00 94.06 96 THR A N 1
ATOM 681 C CA . THR A 1 96 ? -5.867 5.846 26.362 1.00 94.06 96 THR A CA 1
ATOM 682 C C . THR A 1 96 ? -7.369 5.824 26.656 1.00 94.06 96 THR A C 1
ATOM 684 O O . THR A 1 96 ? -7.996 4.768 26.757 1.00 94.06 96 THR A O 1
ATOM 687 N N . ASN A 1 97 ? -7.954 7.005 26.853 1.00 91.06 97 ASN A N 1
ATOM 688 C CA . ASN A 1 97 ? -9.398 7.180 27.013 1.00 91.06 97 ASN A CA 1
ATOM 689 C C . ASN A 1 97 ? -9.831 8.453 26.282 1.00 91.06 97 ASN A C 1
ATOM 691 O O . ASN A 1 97 ? -10.278 9.427 26.895 1.00 91.06 97 ASN A O 1
ATOM 695 N N . GLU A 1 98 ? -9.594 8.466 24.971 1.00 95.31 98 GLU A N 1
ATOM 696 C CA . GLU A 1 98 ? -9.834 9.647 24.153 1.00 95.31 98 GLU A CA 1
ATOM 697 C C . GLU A 1 98 ? -11.324 10.027 24.164 1.00 95.31 98 GLU A C 1
ATOM 699 O O . GLU A 1 98 ? -12.175 9.163 23.926 1.00 95.31 98 GLU A O 1
ATOM 704 N N . PRO A 1 99 ? -11.685 11.302 24.410 1.00 95.25 99 PRO A N 1
ATOM 705 C CA . PRO A 1 99 ? -13.082 11.717 24.557 1.00 95.25 99 PRO A CA 1
ATOM 706 C C . PRO A 1 99 ? -13.980 11.370 23.362 1.00 95.25 99 PRO A C 1
ATOM 708 O O . PRO A 1 99 ? -15.157 11.063 23.538 1.00 95.25 99 PRO A O 1
ATOM 711 N N . TRP A 1 100 ? -13.431 11.383 22.144 1.00 94.75 100 TRP A N 1
ATOM 712 C CA . TRP A 1 100 ? -14.167 11.053 20.917 1.00 94.75 100 TRP A CA 1
ATOM 713 C C . TRP A 1 100 ? -14.330 9.543 20.677 1.00 94.75 100 TRP A C 1
ATOM 715 O O . TRP A 1 100 ? -15.078 9.147 19.784 1.00 94.75 100 TRP A O 1
ATOM 725 N N . GLU A 1 101 ? -13.673 8.694 21.472 1.00 95.50 101 GLU A N 1
ATOM 726 C CA . GLU A 1 101 ? -13.748 7.231 21.380 1.00 95.50 101 GLU A CA 1
ATOM 727 C C . GLU A 1 101 ? -14.606 6.603 22.502 1.00 95.50 10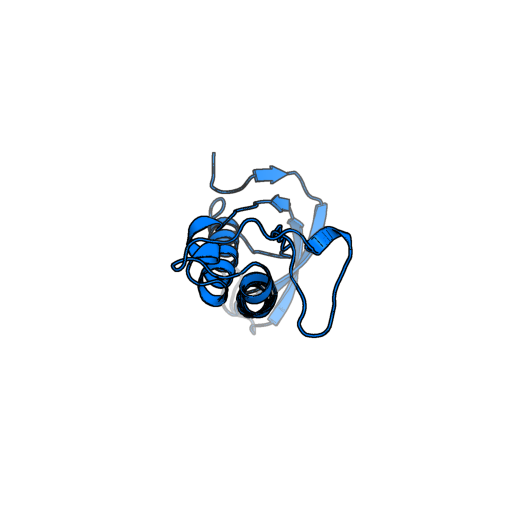1 GLU A C 1
ATOM 729 O O . GLU A 1 101 ? -14.726 5.386 22.578 1.00 95.50 101 GLU A O 1
ATOM 734 N N . GLN A 1 102 ? -15.249 7.393 23.370 1.00 88.19 102 GLN A N 1
ATOM 735 C CA . GLN A 1 102 ? -15.926 6.876 24.576 1.00 88.19 102 GLN A CA 1
ATOM 736 C C . GLN A 1 102 ? -17.209 6.064 24.318 1.00 88.19 102 GLN A C 1
ATOM 738 O O . GLN A 1 102 ? -17.637 5.312 25.190 1.00 88.19 102 GLN A O 1
ATOM 743 N N . ASN A 1 103 ? -17.820 6.191 23.136 1.00 87.62 103 ASN A N 1
ATOM 744 C CA . ASN A 1 103 ? -19.077 5.520 22.786 1.00 87.62 103 ASN A CA 1
ATOM 745 C C . ASN A 1 103 ? -18.859 4.488 21.662 1.00 87.62 103 ASN A C 1
ATOM 747 O O . ASN A 1 103 ? -19.087 4.805 20.491 1.00 87.62 103 ASN A O 1
ATOM 751 N N . PRO A 1 104 ? -18.397 3.262 21.974 1.00 84.62 104 PRO A N 1
ATOM 752 C CA . PRO A 1 104 ? -18.131 2.250 20.960 1.00 84.62 104 PRO A CA 1
ATOM 753 C C . PRO A 1 104 ? -19.430 1.689 20.364 1.00 84.62 104 PRO A C 1
ATOM 755 O O . PRO A 1 104 ? -20.351 1.305 21.079 1.00 84.62 104 PRO A O 1
ATOM 758 N N . ILE A 1 105 ? -19.467 1.572 19.035 1.00 83.25 105 ILE A N 1
ATOM 759 C CA . ILE A 1 105 ? -20.591 0.984 18.275 1.00 83.25 105 ILE A CA 1
ATOM 760 C C . ILE A 1 105 ? -20.479 -0.562 18.215 1.00 83.25 105 ILE A C 1
ATOM 762 O O . ILE A 1 105 ? -21.400 -1.253 17.788 1.00 83.25 105 ILE A O 1
ATOM 766 N N . GLY A 1 106 ? -19.367 -1.127 18.704 1.00 85.75 106 GLY A N 1
ATOM 767 C CA . GLY A 1 106 ? -19.039 -2.550 18.591 1.00 85.75 106 GLY A CA 1
ATOM 768 C C . GLY A 1 106 ? -18.516 -2.925 17.199 1.00 85.75 106 GLY A C 1
ATOM 769 O O . GLY A 1 106 ? -18.365 -2.077 16.320 1.00 85.75 106 GLY A O 1
ATOM 770 N 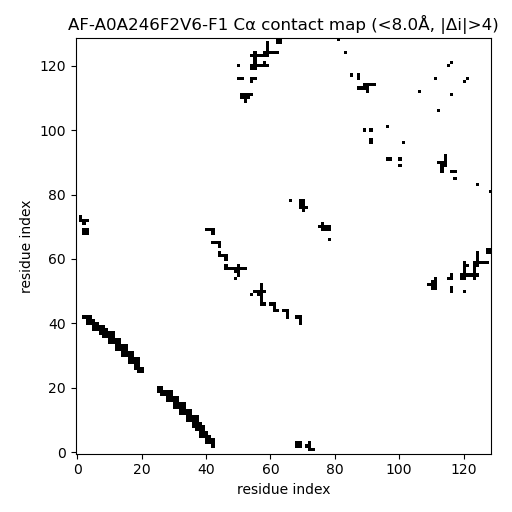N . LYS A 1 107 ? -18.203 -4.208 16.997 1.00 90.94 107 LYS A N 1
ATOM 771 C CA . LYS A 1 107 ? -17.823 -4.772 15.691 1.00 90.94 107 LYS A CA 1
ATOM 772 C C . LYS A 1 107 ? -18.298 -6.225 15.577 1.00 90.94 107 LYS A C 1
ATOM 774 O O . LYS A 1 107 ? -18.393 -6.894 16.607 1.00 90.94 107 LYS A O 1
ATOM 779 N N . PRO A 1 108 ? -18.524 -6.754 14.363 1.00 94.19 108 PRO A N 1
ATOM 780 C CA . PRO A 1 108 ? -18.674 -8.191 14.163 1.00 94.19 108 PRO A CA 1
ATOM 781 C C . PRO A 1 108 ? -17.470 -8.978 14.707 1.00 94.19 108 PRO A C 1
ATOM 783 O O . PRO A 1 108 ? -16.318 -8.540 14.615 1.00 94.19 108 PRO A O 1
ATOM 786 N N . GLU A 1 109 ? -17.719 -10.164 15.262 1.00 93.06 109 GLU A N 1
ATOM 787 C CA . GLU A 1 109 ? -16.657 -11.004 15.838 1.00 93.06 109 GLU A CA 1
ATOM 788 C C . GLU A 1 109 ? -15.659 -11.498 14.783 1.00 93.06 109 GLU A C 1
ATOM 790 O O . GLU A 1 109 ? -14.471 -11.606 15.067 1.00 93.06 109 GLU A O 1
ATOM 795 N N . HIS A 1 110 ? -16.125 -11.725 13.552 1.00 94.00 110 HIS A N 1
ATOM 796 C CA . HIS A 1 110 ? -15.347 -12.314 12.459 1.00 94.00 110 HIS A CA 1
ATOM 797 C C . HIS A 1 110 ? -14.492 -11.314 11.657 1.00 94.00 110 HIS A C 1
ATOM 799 O O . HIS A 1 110 ? -13.871 -11.717 10.677 1.00 94.00 110 HIS A O 1
ATOM 805 N N . ILE A 1 111 ? -14.468 -10.028 12.030 1.00 97.19 111 ILE A N 1
ATOM 806 C CA . ILE A 1 111 ? -13.594 -9.021 11.404 1.00 97.19 111 ILE A CA 1
ATOM 807 C C . ILE A 1 111 ? -12.532 -8.530 12.392 1.00 97.19 111 ILE A C 1
ATOM 809 O O . ILE A 1 111 ? -12.776 -8.469 13.601 1.00 97.19 111 ILE A O 1
ATOM 813 N N . ALA A 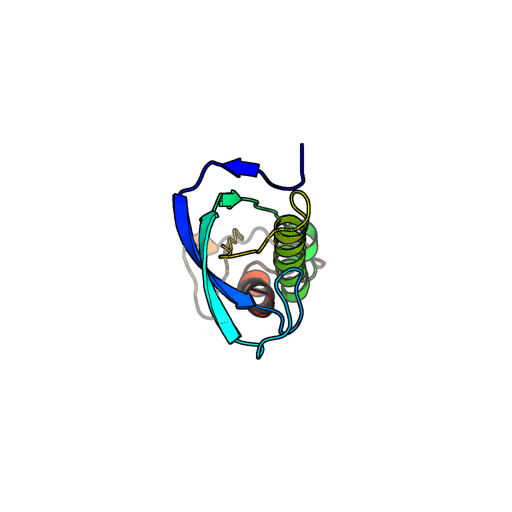1 112 ? -11.371 -8.130 11.887 1.00 97.25 112 ALA A N 1
ATOM 814 C CA . ALA A 1 112 ? -10.316 -7.494 12.666 1.00 97.25 112 ALA A CA 1
ATOM 815 C C . ALA A 1 112 ? -10.791 -6.158 13.269 1.00 97.25 112 ALA A C 1
ATOM 817 O O . ALA A 1 112 ? -11.652 -5.468 12.717 1.00 97.25 112 ALA A O 1
ATOM 818 N N . SER A 1 113 ? -10.242 -5.779 14.427 1.00 96.81 113 SER A N 1
ATOM 819 C CA . SER A 1 113 ? -10.476 -4.435 14.972 1.00 96.81 113 SER A CA 1
ATOM 820 C C . SER A 1 113 ? -9.724 -3.373 14.152 1.00 96.81 113 SER A C 1
ATOM 822 O O . SER A 1 113 ? -8.720 -3.697 13.515 1.00 96.81 113 SER A O 1
ATOM 824 N N . PRO A 1 114 ? -10.141 -2.093 14.197 1.00 97.25 114 PRO A N 1
ATOM 825 C CA . PRO A 1 114 ? -9.386 -0.994 13.588 1.00 97.25 114 PRO A CA 1
ATOM 826 C C . PRO A 1 114 ? -7.916 -0.963 14.022 1.00 97.25 114 PRO A C 1
ATOM 828 O O . PRO A 1 114 ? -7.021 -0.829 13.190 1.00 97.25 114 PRO A O 1
ATOM 831 N N . LEU A 1 115 ? -7.663 -1.175 15.318 1.00 97.38 115 LEU A N 1
ATOM 832 C CA . LEU A 1 115 ? -6.314 -1.275 15.865 1.00 97.38 115 LEU A CA 1
ATOM 833 C C . LEU A 1 115 ? -5.533 -2.447 15.271 1.00 97.38 115 LEU A C 1
ATOM 835 O O . LEU A 1 115 ? -4.389 -2.269 14.868 1.00 97.38 115 LEU A O 1
ATOM 839 N N . GLN A 1 116 ? -6.142 -3.631 15.177 1.00 98.25 116 GLN A N 1
ATOM 840 C CA . GLN A 1 116 ? -5.487 -4.793 14.582 1.00 98.25 116 GLN A CA 1
ATOM 841 C C . GLN A 1 116 ? -5.146 -4.546 13.107 1.00 98.25 116 GLN A C 1
ATOM 843 O O . GLN A 1 116 ? -4.037 -4.862 12.681 1.00 98.25 116 GLN A O 1
ATOM 848 N N . ILE A 1 117 ? -6.048 -3.913 12.347 1.00 98.62 117 ILE A N 1
ATOM 849 C CA . ILE A 1 117 ? -5.776 -3.516 10.961 1.00 98.62 117 ILE A CA 1
ATOM 850 C C . ILE A 1 117 ? -4.558 -2.592 10.895 1.00 98.62 117 ILE A C 1
ATOM 852 O O . ILE A 1 117 ? -3.696 -2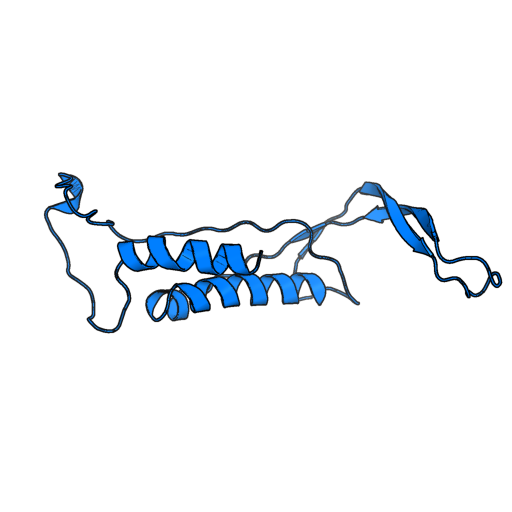.808 10.052 1.00 98.62 117 ILE A O 1
ATOM 856 N N . MET A 1 118 ? -4.445 -1.608 11.789 1.00 98.56 118 MET A N 1
ATOM 857 C CA . MET A 1 118 ? -3.316 -0.669 11.786 1.00 98.56 118 MET A CA 1
ATOM 858 C C . MET A 1 118 ? -2.008 -1.242 12.348 1.00 98.56 118 MET A C 1
ATOM 860 O O . MET A 1 118 ? -0.946 -0.705 12.045 1.00 98.56 118 MET A O 1
ATOM 864 N N . ILE A 1 119 ? -2.057 -2.329 13.121 1.00 98.44 119 ILE A N 1
ATOM 865 C CA . ILE A 1 119 ? -0.862 -3.053 13.580 1.00 98.44 119 ILE A CA 1
ATOM 866 C C . ILE A 1 119 ? -0.344 -3.992 12.483 1.00 98.44 119 ILE A C 1
ATOM 868 O O . ILE A 1 119 ? 0.854 -4.038 12.224 1.00 98.44 119 ILE A O 1
ATOM 872 N N . GLU A 1 120 ? -1.234 -4.743 11.835 1.00 98.62 120 GLU A N 1
ATOM 873 C CA . GLU A 1 120 ? -0.857 -5.820 10.913 1.00 98.62 120 GLU A CA 1
ATOM 874 C C . GLU A 1 120 ? -0.856 -5.395 9.436 1.00 98.62 120 GLU A C 1
ATOM 876 O O . GLU A 1 120 ? 0.033 -5.780 8.677 1.00 98.62 120 GLU A O 1
ATOM 881 N N . GLY A 1 121 ? -1.840 -4.600 9.013 1.00 98.56 121 GLY A N 1
ATOM 882 C CA . GLY A 1 121 ? -2.053 -4.205 7.618 1.00 98.56 121 GLY A CA 1
ATOM 883 C C . GLY A 1 121 ? -0.882 -3.417 7.023 1.00 98.56 121 GLY A C 1
ATOM 884 O O . GLY A 1 121 ? -0.340 -3.847 6.004 1.00 98.56 121 GLY A O 1
ATOM 885 N N . PRO A 1 122 ? -0.428 -2.311 7.646 1.00 98.62 122 PRO A N 1
ATOM 886 C CA . PRO A 1 122 ? 0.731 -1.562 7.163 1.00 98.62 122 PRO A CA 1
ATOM 887 C C . PRO A 1 122 ? 2.003 -2.409 7.048 1.00 98.62 122 PRO A C 1
ATOM 889 O O . PRO A 1 122 ? 2.739 -2.262 6.076 1.00 98.62 122 PRO A O 1
ATOM 892 N N . LEU A 1 123 ? 2.238 -3.332 7.990 1.00 98.50 123 LEU A N 1
ATOM 893 C CA . LEU A 1 123 ? 3.379 -4.253 7.934 1.00 98.50 123 LEU A CA 1
ATOM 894 C C . LEU A 1 123 ? 3.263 -5.230 6.760 1.00 98.50 123 LEU A C 1
ATOM 896 O O . LEU A 1 123 ? 4.254 -5.475 6.079 1.00 98.50 123 LEU A O 1
ATOM 900 N N . GLY A 1 124 ? 2.060 -5.740 6.489 1.00 97.94 124 GLY A N 1
ATOM 901 C CA . GLY A 1 124 ? 1.799 -6.578 5.320 1.00 97.94 124 GLY A CA 1
ATOM 902 C C . GLY A 1 124 ? 2.032 -5.836 4.003 1.00 97.94 124 GLY A C 1
ATOM 903 O O . GLY A 1 124 ? 2.757 -6.313 3.134 1.00 97.94 124 GLY A O 1
ATOM 904 N N . GLY A 1 125 ? 1.488 -4.624 3.870 1.00 97.12 125 GLY A N 1
ATOM 905 C CA . GLY A 1 125 ? 1.726 -3.784 2.693 1.00 97.12 125 GLY A CA 1
ATOM 906 C C . GLY A 1 125 ? 3.210 -3.444 2.493 1.00 97.12 125 GLY A C 1
ATOM 907 O O . GLY A 1 125 ? 3.707 -3.489 1.370 1.00 97.12 125 GLY A O 1
ATOM 908 N N . ALA A 1 126 ? 3.937 -3.146 3.573 1.00 97.12 126 ALA A N 1
ATOM 909 C CA . ALA A 1 126 ? 5.369 -2.846 3.529 1.00 97.1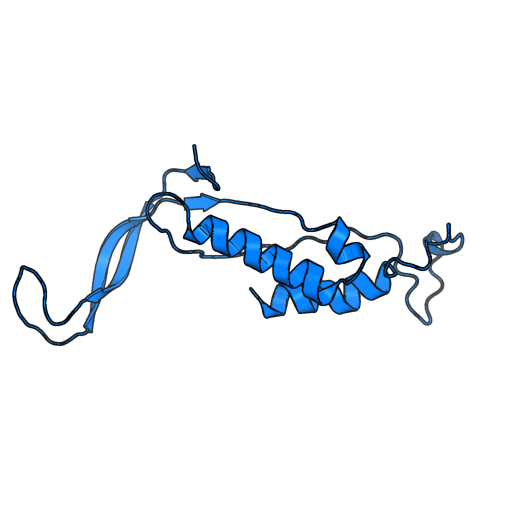2 126 ALA A CA 1
ATOM 910 C C . ALA A 1 126 ? 6.248 -4.075 3.248 1.00 97.12 126 ALA A C 1
ATOM 912 O O . ALA A 1 126 ? 7.335 -3.924 2.709 1.00 97.12 126 ALA A O 1
ATOM 913 N N . ALA A 1 127 ? 5.795 -5.284 3.586 1.00 95.69 127 ALA A N 1
ATOM 914 C CA . ALA A 1 127 ? 6.527 -6.513 3.284 1.00 95.69 127 ALA A CA 1
ATOM 915 C C . ALA A 1 127 ? 6.560 -6.845 1.780 1.00 95.69 127 ALA A C 1
ATOM 917 O O . ALA A 1 127 ? 7.338 -7.709 1.373 1.00 95.69 127 ALA A O 1
ATOM 918 N N . PHE A 1 128 ? 5.709 -6.202 0.972 1.00 90.81 128 PHE A N 1
ATOM 919 C CA . PHE A 1 128 ? 5.601 -6.458 -0.466 1.00 90.81 128 PHE A CA 1
ATOM 920 C C . PHE A 1 128 ? 6.070 -5.287 -1.347 1.00 90.81 128 PHE A C 1
ATOM 922 O O . PHE A 1 128 ? 6.495 -5.527 -2.477 1.00 90.81 128 PHE A O 1
ATOM 929 N N . ASN A 1 129 ? 5.977 -4.049 -0.848 1.00 79.50 129 ASN A N 1
ATOM 930 C CA . ASN A 1 129 ? 6.489 -2.855 -1.534 1.00 79.50 129 ASN A CA 1
ATOM 931 C C . ASN A 1 129 ? 8.022 -2.766 -1.541 1.00 79.50 129 ASN A C 1
ATOM 933 O O . ASN A 1 129 ? 8.663 -3.280 -0.598 1.00 79.50 129 ASN A O 1
#

pLDDT: mean 92.83, std 8.61, range [62.31, 98.62]

Sequence (129 aa):
SDNASIMEGHQVERFVAKMASGADGSSASSYQKSSATQHVLMKVETHNHPTAISPFPGASTGAGGEIRDEGATGRGSRPKSGLTGFSVSNLHLPGTNEPWEQNPIGKPEHIASPLQIMIEGPLGGAAFN

Organism: Pseudomonas nitroreducens (NCBI:txid46680)

Foldseek 3Di:
DALWDKDWAAWDWDWDFDDQDDPVGGHDTDTDTDTDGDIDIDDADAQPPVCFQPQQQSLLVRLVVGQVRQQPPDPGDHDDDDDDDDDFPDQCDPPDDDPVCPDDPDDDPRTDHSNRNVVRNVVSNVVRD